Protein AF-A0AAN8QWL2-F1 (afdb_monomer)

Foldseek 3Di:
DDPPDVPLDQDPPDDPDDVVSVVSNVVSVVVVVVVVVVLVVLVVVDVCSVDDDPDDVVVVVVVVVVSVVVVVVVVVVVVVPDPCPPPVVVVVVVVVVVPVVD

Radius of gyration: 17.65 Å; Cα contacts (8 Å, |Δi|>4): 20; chains: 1; bounding box: 42×28×49 Å

Structure (mmCIF, N/CA/C/O backbone):
data_AF-A0AAN8QWL2-F1
#
_entry.id   AF-A0AAN8QWL2-F1
#
loop_
_atom_site.group_PDB
_atom_site.id
_atom_site.type_symbol
_atom_site.label_atom_id
_atom_site.label_alt_id
_atom_site.label_comp_id
_atom_site.label_asym_id
_atom_site.label_entity_id
_atom_site.label_seq_id
_atom_site.pdbx_PDB_ins_code
_atom_site.Cartn_x
_atom_site.Cartn_y
_atom_site.Cartn_z
_atom_site.occupancy
_atom_site.B_iso_or_equiv
_atom_site.auth_seq_id
_atom_site.auth_comp_id
_atom_site.auth_asym_id
_atom_site.auth_atom_id
_atom_site.pdbx_PDB_model_num
ATOM 1 N N . MET A 1 1 ? -0.580 -10.573 -1.651 1.00 33.81 1 MET A N 1
ATOM 2 C CA . MET A 1 1 ? -1.828 -10.477 -2.438 1.00 33.81 1 MET A CA 1
ATOM 3 C C . MET A 1 1 ? -1.471 -10.010 -3.837 1.00 33.81 1 MET A C 1
ATOM 5 O O . MET A 1 1 ? -1.043 -8.875 -3.996 1.00 33.81 1 MET A O 1
ATOM 9 N N . ALA A 1 2 ? -1.535 -10.905 -4.822 1.00 30.97 2 ALA A N 1
ATOM 10 C CA . ALA A 1 2 ? -1.239 -10.573 -6.210 1.00 30.97 2 ALA A CA 1
ATOM 11 C C . ALA A 1 2 ? -2.452 -9.858 -6.815 1.00 30.97 2 ALA A C 1
ATOM 13 O O . ALA A 1 2 ? -3.469 -10.483 -7.105 1.00 30.97 2 ALA A O 1
ATOM 14 N N . VAL A 1 3 ? -2.357 -8.538 -6.965 1.00 44.34 3 VAL A N 1
ATOM 15 C CA . VAL A 1 3 ? -3.330 -7.756 -7.731 1.00 44.34 3 VAL A CA 1
ATOM 16 C C . VAL A 1 3 ? -3.024 -8.005 -9.209 1.00 44.34 3 VAL A C 1
ATOM 18 O O . VAL A 1 3 ? -2.207 -7.320 -9.820 1.00 44.34 3 VAL A O 1
ATOM 21 N N . CYS A 1 4 ? -3.597 -9.071 -9.762 1.00 39.56 4 CYS A N 1
ATOM 22 C CA . CYS A 1 4 ? -3.490 -9.416 -11.176 1.00 39.56 4 CYS A CA 1
ATOM 23 C C . CYS A 1 4 ? -4.463 -8.554 -11.996 1.00 39.56 4 CYS A C 1
ATOM 25 O O . CYS A 1 4 ? -5.446 -9.067 -12.518 1.00 39.56 4 CYS A O 1
ATOM 27 N N . ASP A 1 5 ? -4.204 -7.248 -12.105 1.00 44.34 5 ASP A N 1
ATOM 28 C CA . ASP A 1 5 ? -4.824 -6.417 -13.143 1.00 44.34 5 ASP A CA 1
ATOM 29 C C . ASP A 1 5 ? -3.914 -6.411 -14.381 1.00 44.34 5 ASP A C 1
ATOM 31 O O . ASP A 1 5 ? -2.726 -6.077 -14.311 1.00 44.34 5 ASP A O 1
ATOM 35 N N . ALA A 1 6 ? -4.462 -6.805 -15.529 1.00 53.09 6 ALA A N 1
ATOM 36 C CA . ALA A 1 6 ? -3.731 -6.954 -16.786 1.00 53.09 6 ALA A CA 1
ATOM 37 C C . ALA A 1 6 ? -3.125 -5.630 -17.304 1.00 53.09 6 ALA A C 1
ATOM 39 O O . ALA A 1 6 ? -2.259 -5.661 -18.178 1.00 53.09 6 ALA A O 1
ATOM 40 N N . ARG A 1 7 ? -3.531 -4.475 -16.754 1.00 55.19 7 ARG A N 1
ATOM 41 C CA . ARG A 1 7 ? -3.085 -3.135 -17.179 1.00 55.19 7 ARG A CA 1
ATOM 42 C C . ARG A 1 7 ? -1.684 -2.731 -16.710 1.00 55.19 7 ARG A C 1
ATOM 44 O O . ARG A 1 7 ? -1.089 -1.841 -17.309 1.00 55.19 7 ARG A O 1
ATOM 51 N N . TYR A 1 8 ? -1.130 -3.385 -15.688 1.00 66.94 8 TYR A N 1
ATOM 52 C CA . TYR A 1 8 ? 0.185 -3.045 -15.114 1.00 66.94 8 TYR A CA 1
ATOM 53 C C . TYR A 1 8 ? 1.183 -4.208 -15.183 1.00 66.94 8 TYR A C 1
ATOM 55 O O . TYR A 1 8 ? 2.029 -4.397 -14.298 1.00 66.94 8 TYR A O 1
ATOM 63 N N . ARG A 1 9 ? 1.073 -5.039 -16.222 1.00 78.75 9 ARG A N 1
ATOM 64 C CA . ARG A 1 9 ? 1.958 -6.187 -16.408 1.00 78.75 9 ARG A CA 1
ATOM 65 C C . ARG A 1 9 ? 3.347 -5.705 -16.863 1.00 78.75 9 ARG A C 1
ATOM 67 O O . ARG A 1 9 ? 3.430 -5.057 -17.903 1.00 78.75 9 ARG A O 1
ATOM 74 N N . PRO A 1 10 ? 4.434 -5.993 -16.119 1.00 77.25 10 PRO A N 1
ATOM 75 C CA . PRO A 1 10 ? 5.782 -5.687 -16.593 1.00 77.25 10 PRO A CA 1
ATOM 76 C C . PRO A 1 10 ? 6.073 -6.457 -17.884 1.00 77.25 10 PRO A C 1
ATOM 78 O O . PRO A 1 10 ? 5.629 -7.598 -18.045 1.00 77.25 10 PRO A O 1
ATOM 81 N N . TYR A 1 11 ? 6.840 -5.849 -18.788 1.00 82.75 11 TYR A N 1
ATOM 82 C CA . TYR A 1 11 ? 7.308 -6.545 -19.983 1.00 82.75 11 TYR A CA 1
ATOM 83 C C . TYR A 1 11 ? 8.273 -7.668 -19.570 1.00 82.75 11 TYR A C 1
ATOM 85 O O . TYR A 1 11 ? 9.138 -7.418 -18.722 1.00 82.75 11 TYR A O 1
ATOM 93 N N . PRO A 1 12 ? 8.142 -8.888 -20.129 1.00 78.19 12 PRO A N 1
ATOM 94 C CA . PRO A 1 12 ? 9.006 -10.014 -19.786 1.00 78.19 12 PRO A CA 1
ATOM 95 C C . PRO A 1 12 ? 10.479 -9.680 -20.054 1.00 78.19 12 PRO A C 1
ATOM 97 O O . PRO A 1 12 ? 10.801 -8.984 -21.017 1.00 78.19 12 PRO A O 1
ATOM 100 N N . GLY A 1 13 ? 11.368 -10.169 -19.184 1.00 68.56 13 GLY A N 1
ATOM 101 C CA . GLY A 1 13 ? 12.815 -9.936 -19.228 1.00 68.56 13 GLY A CA 1
ATOM 102 C C . GLY A 1 13 ? 13.491 -10.645 -20.401 1.00 68.56 13 GLY A C 1
ATOM 103 O O . GLY A 1 13 ? 14.207 -11.619 -20.215 1.00 68.56 13 GLY A O 1
ATOM 104 N N . SER A 1 14 ? 13.212 -10.193 -21.620 1.00 62.66 14 SER A N 1
ATOM 105 C CA . SER A 1 14 ? 13.907 -10.553 -22.858 1.00 62.66 14 SER A CA 1
ATOM 106 C C . SER A 1 14 ? 13.493 -9.579 -23.957 1.00 62.66 14 SER A C 1
ATOM 108 O O . SER A 1 14 ? 12.699 -9.895 -24.835 1.00 62.66 14 SER A O 1
ATOM 110 N N . SER A 1 15 ? 14.014 -8.356 -23.911 1.00 56.41 15 SER A N 1
ATOM 111 C CA . SER A 1 15 ? 13.991 -7.474 -25.081 1.00 56.41 15 SER A CA 1
ATOM 112 C C . SER A 1 15 ? 15.112 -6.450 -24.972 1.00 56.41 15 SER A C 1
ATOM 114 O O . SER A 1 15 ? 14.873 -5.273 -24.715 1.00 56.41 15 SER A O 1
ATOM 116 N N . GLY A 1 16 ? 16.351 -6.910 -25.145 1.00 56.66 16 GLY A N 1
ATOM 117 C CA . GLY A 1 16 ? 17.556 -6.074 -25.162 1.00 56.66 16 GLY A CA 1
ATOM 118 C C . GLY A 1 16 ? 17.663 -5.125 -26.364 1.00 56.66 16 GLY A C 1
ATOM 119 O O . GLY A 1 16 ? 18.744 -5.016 -26.929 1.00 56.66 16 GLY A O 1
ATOM 120 N N . ARG A 1 17 ? 16.562 -4.491 -26.800 1.00 61.22 17 ARG A N 1
ATOM 121 C CA . ARG A 1 17 ? 16.523 -3.531 -27.924 1.00 61.22 17 ARG A CA 1
ATOM 122 C C . ARG A 1 17 ? 15.465 -2.419 -27.812 1.00 61.22 17 ARG A C 1
ATOM 124 O O . ARG A 1 17 ? 15.357 -1.635 -28.744 1.00 61.22 17 ARG A O 1
ATOM 131 N N . ASP A 1 18 ? 14.667 -2.352 -26.742 1.00 77.75 18 ASP A N 1
ATOM 132 C CA . ASP A 1 18 ? 13.586 -1.355 -26.628 1.00 77.75 18 ASP A CA 1
ATOM 133 C C . ASP A 1 18 ? 13.690 -0.551 -25.324 1.00 77.75 18 ASP A C 1
ATOM 135 O O . ASP A 1 18 ? 13.214 -0.973 -24.263 1.00 77.75 18 ASP A O 1
ATOM 139 N N . ASP A 1 19 ? 14.326 0.617 -25.420 1.00 81.38 19 ASP A N 1
ATOM 140 C CA . ASP A 1 19 ? 14.582 1.520 -24.295 1.00 81.38 19 ASP A CA 1
ATOM 141 C C . ASP A 1 19 ? 13.289 1.952 -23.593 1.00 81.38 19 ASP A C 1
ATOM 143 O O . ASP A 1 19 ? 13.254 2.085 -22.368 1.00 81.38 19 ASP A O 1
ATOM 147 N N . ALA A 1 20 ? 12.183 2.093 -24.332 1.00 83.00 20 ALA A N 1
ATOM 148 C CA . ALA A 1 20 ? 10.901 2.483 -23.755 1.00 83.00 20 ALA A CA 1
ATOM 149 C C . ALA A 1 20 ? 10.359 1.411 -22.794 1.00 83.00 20 ALA A C 1
ATOM 151 O O . ALA A 1 20 ? 9.832 1.738 -21.724 1.00 83.00 20 ALA A O 1
ATOM 152 N N . LYS A 1 21 ? 10.538 0.124 -23.124 1.00 83.25 21 LYS A N 1
ATOM 153 C CA . LYS A 1 21 ? 10.138 -0.996 -22.252 1.00 83.25 21 LYS A CA 1
ATOM 154 C C . LYS A 1 21 ? 10.997 -1.072 -20.997 1.00 83.25 21 LYS A C 1
ATOM 156 O O . LYS A 1 21 ? 10.467 -1.316 -19.911 1.00 83.25 21 LYS A O 1
ATOM 161 N N . VAL A 1 22 ? 12.301 -0.826 -21.127 1.00 82.94 22 VAL A N 1
ATOM 162 C CA . VAL A 1 22 ? 13.231 -0.788 -19.988 1.00 82.94 22 VAL A CA 1
ATOM 163 C C . VAL A 1 22 ? 12.864 0.355 -19.041 1.00 82.94 22 VAL A C 1
ATOM 165 O O . VAL A 1 22 ? 12.706 0.129 -17.839 1.00 82.94 22 VAL A O 1
ATOM 168 N N . ILE A 1 23 ? 12.637 1.559 -19.574 1.00 85.56 23 ILE A N 1
ATOM 169 C CA . ILE A 1 23 ? 12.229 2.734 -18.792 1.00 85.56 23 ILE A CA 1
ATOM 170 C C . ILE A 1 23 ? 10.885 2.485 -18.095 1.00 85.56 23 ILE A C 1
ATOM 172 O O . ILE A 1 23 ? 10.748 2.779 -16.904 1.00 85.56 23 ILE A O 1
ATOM 176 N N . TYR A 1 24 ? 9.899 1.911 -18.793 1.00 86.00 24 TYR A N 1
ATOM 177 C CA . TYR A 1 24 ? 8.616 1.547 -18.189 1.00 86.00 24 TYR A CA 1
ATOM 178 C C . TYR A 1 24 ? 8.794 0.551 -17.038 1.00 86.00 24 TYR A C 1
ATOM 180 O O . TYR A 1 24 ? 8.330 0.813 -15.928 1.00 86.00 24 TYR A O 1
ATOM 188 N N . ASN A 1 25 ? 9.507 -0.557 -17.265 1.00 85.94 25 ASN A N 1
ATOM 189 C CA . ASN A 1 25 ? 9.743 -1.582 -16.247 1.00 85.94 25 ASN A CA 1
ATOM 190 C C . ASN A 1 25 ? 10.492 -1.020 -15.032 1.00 85.94 25 ASN A C 1
ATOM 192 O O . ASN A 1 25 ? 10.159 -1.351 -13.893 1.00 85.94 25 ASN A O 1
ATOM 196 N N . TYR A 1 26 ? 11.465 -0.134 -15.251 1.00 85.75 26 TYR A N 1
ATOM 197 C CA . TYR A 1 26 ? 12.175 0.545 -14.172 1.00 85.75 26 TYR A CA 1
ATOM 198 C C . TYR A 1 26 ? 11.232 1.417 -13.332 1.00 85.75 26 TYR A C 1
ATOM 200 O O . TYR A 1 26 ? 11.201 1.291 -12.103 1.00 85.75 26 TYR A O 1
ATOM 208 N N . ARG A 1 27 ? 10.418 2.263 -13.980 1.00 87.75 27 ARG A N 1
ATOM 209 C CA . ARG A 1 27 ? 9.439 3.129 -13.299 1.00 87.75 27 ARG A CA 1
ATOM 210 C C . ARG A 1 27 ? 8.386 2.312 -12.557 1.00 87.75 27 ARG A C 1
ATOM 212 O O . ARG A 1 27 ? 8.086 2.621 -11.406 1.00 87.75 27 ARG A O 1
ATOM 219 N N . HIS A 1 28 ? 7.890 1.241 -13.169 1.00 86.38 28 HIS A N 1
ATOM 220 C CA . HIS A 1 28 ? 6.937 0.320 -12.551 1.00 86.38 28 HIS A CA 1
ATOM 221 C C . HIS A 1 28 ? 7.516 -0.346 -11.302 1.00 86.38 28 HIS A C 1
ATOM 223 O O . HIS A 1 28 ? 6.912 -0.317 -10.232 1.00 86.38 28 HIS A O 1
ATOM 229 N N . SER A 1 29 ? 8.739 -0.871 -11.394 1.00 86.38 29 SER A N 1
ATOM 230 C CA . SER A 1 29 ? 9.445 -1.456 -10.250 1.00 86.38 29 SER A CA 1
ATOM 231 C C . SER A 1 29 ? 9.729 -0.429 -9.153 1.00 86.38 29 SER A C 1
ATOM 233 O O . SER A 1 29 ? 9.704 -0.764 -7.972 1.00 86.38 29 SER A O 1
ATOM 235 N N . ARG A 1 30 ? 10.011 0.835 -9.494 1.00 84.75 30 ARG A N 1
ATOM 236 C CA . ARG A 1 30 ? 10.149 1.920 -8.504 1.00 84.75 30 ARG A CA 1
ATOM 237 C C . ARG A 1 30 ? 8.822 2.220 -7.803 1.00 84.75 30 ARG A C 1
ATOM 239 O O . ARG A 1 30 ? 8.811 2.298 -6.580 1.00 84.75 30 ARG A O 1
ATOM 246 N N . ALA A 1 31 ? 7.726 2.344 -8.549 1.00 86.69 31 ALA A N 1
ATOM 247 C CA . ALA A 1 31 ? 6.401 2.597 -7.985 1.00 86.69 31 ALA A CA 1
ATOM 248 C C . ALA A 1 31 ? 5.952 1.456 -7.057 1.00 86.69 31 ALA A C 1
ATOM 250 O O . ALA A 1 31 ? 5.570 1.715 -5.916 1.00 86.69 31 ALA A O 1
ATOM 251 N N . ARG A 1 32 ? 6.100 0.198 -7.503 1.00 87.19 32 ARG A N 1
ATOM 252 C CA . ARG A 1 32 ? 5.797 -0.992 -6.695 1.00 87.19 32 ARG A CA 1
ATOM 253 C C . ARG A 1 32 ? 6.585 -0.986 -5.384 1.00 87.19 32 ARG A C 1
ATOM 255 O O . ARG A 1 32 ? 5.971 -1.074 -4.328 1.00 87.19 32 ARG A O 1
ATOM 262 N N . ARG A 1 33 ? 7.904 -0.762 -5.438 1.00 84.69 33 ARG A N 1
ATOM 263 C CA . ARG A 1 33 ? 8.762 -0.689 -4.240 1.00 84.69 33 ARG A CA 1
ATOM 264 C C . ARG A 1 33 ? 8.289 0.355 -3.229 1.00 84.69 33 ARG A C 1
ATOM 266 O O . ARG A 1 33 ? 8.240 0.070 -2.039 1.00 84.69 33 ARG A O 1
ATOM 273 N N . ILE A 1 34 ? 7.930 1.555 -3.688 1.00 82.88 34 ILE A N 1
ATOM 274 C CA . ILE A 1 34 ? 7.426 2.614 -2.800 1.00 82.88 34 ILE A CA 1
ATOM 275 C C . ILE A 1 34 ? 6.100 2.184 -2.163 1.00 82.88 34 ILE A C 1
ATOM 277 O O . ILE A 1 34 ? 5.937 2.317 -0.951 1.00 82.88 34 ILE A O 1
ATOM 281 N N . SER A 1 35 ? 5.180 1.632 -2.961 1.00 83.00 35 SER A N 1
ATOM 282 C CA . SER A 1 35 ? 3.888 1.168 -2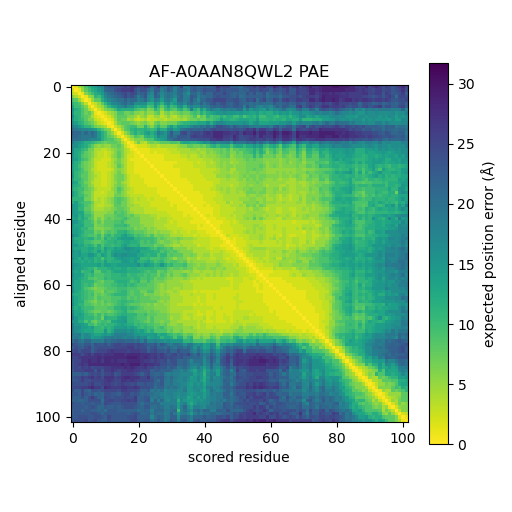.451 1.00 83.00 35 SER A CA 1
ATOM 283 C C . SER A 1 35 ? 4.038 0.023 -1.444 1.00 83.00 35 SER A C 1
ATOM 285 O O . SER A 1 35 ? 3.463 0.090 -0.363 1.00 83.00 35 SER A O 1
ATOM 287 N N . GLU A 1 36 ? 4.869 -0.980 -1.735 1.00 82.12 36 GLU A N 1
ATOM 288 C CA . GLU A 1 36 ? 5.106 -2.138 -0.867 1.00 82.12 36 GLU A CA 1
ATOM 289 C C . GLU A 1 36 ? 5.776 -1.735 0.444 1.00 82.12 36 GLU A C 1
ATOM 291 O O . GLU A 1 36 ? 5.328 -2.163 1.505 1.00 82.12 36 GLU A O 1
ATOM 296 N N . ASN A 1 37 ? 6.779 -0.853 0.398 1.00 83.00 37 ASN A N 1
ATOM 297 C CA . ASN A 1 37 ? 7.399 -0.321 1.611 1.00 83.00 37 ASN A CA 1
ATOM 298 C C . ASN A 1 37 ? 6.382 0.437 2.475 1.00 83.00 37 ASN A C 1
ATOM 300 O O . ASN A 1 37 ? 6.342 0.243 3.688 1.00 83.00 37 ASN A O 1
ATOM 304 N N . CYS A 1 38 ? 5.524 1.262 1.865 1.00 81.44 38 CYS A N 1
ATOM 305 C CA . CYS A 1 38 ? 4.462 1.969 2.583 1.00 81.44 38 CYS A CA 1
ATOM 306 C C . CYS A 1 38 ? 3.479 0.990 3.252 1.00 81.44 38 CYS A C 1
ATOM 308 O O . CYS A 1 38 ? 3.196 1.115 4.445 1.00 81.44 38 CYS A O 1
ATOM 310 N N . PHE A 1 39 ? 3.026 -0.038 2.529 1.00 82.44 39 PHE A N 1
ATOM 311 C CA . PHE A 1 39 ? 2.167 -1.081 3.096 1.00 82.44 39 PHE A CA 1
ATOM 312 C C . PHE A 1 39 ? 2.869 -1.899 4.187 1.00 82.44 39 PHE A C 1
ATOM 314 O O . PHE A 1 39 ? 2.229 -2.260 5.173 1.00 82.44 39 PHE A O 1
ATOM 321 N N . GLY A 1 40 ? 4.175 -2.145 4.073 1.00 84.31 40 GLY A N 1
ATOM 322 C CA . GLY A 1 40 ? 4.970 -2.795 5.117 1.00 84.31 40 GLY A CA 1
ATOM 323 C C . GLY A 1 40 ? 4.964 -1.998 6.423 1.00 84.31 40 GLY A C 1
ATOM 324 O O . GLY A 1 40 ? 4.709 -2.554 7.490 1.00 84.31 40 GLY A O 1
ATOM 325 N N . PHE A 1 41 ? 5.137 -0.676 6.351 1.00 82.88 41 PHE A N 1
ATOM 326 C CA . PHE A 1 41 ? 5.042 0.185 7.535 1.00 82.88 41 PHE A CA 1
ATOM 327 C C . PHE A 1 41 ? 3.631 0.228 8.125 1.00 82.88 41 PHE A C 1
ATOM 329 O O . PHE A 1 41 ? 3.464 0.127 9.343 1.00 82.88 41 PHE A O 1
ATOM 336 N N . LEU A 1 42 ? 2.612 0.350 7.272 1.00 83.94 42 LEU A N 1
ATOM 337 C CA . LEU A 1 42 ? 1.221 0.384 7.717 1.00 83.94 42 LEU A CA 1
ATOM 338 C C . LEU A 1 42 ? 0.806 -0.933 8.384 1.00 83.94 42 LEU A C 1
ATOM 340 O O . LEU A 1 42 ? 0.194 -0.897 9.446 1.00 83.94 42 LEU A O 1
ATOM 344 N N . THR A 1 43 ? 1.173 -2.085 7.822 1.00 86.19 43 THR A N 1
ATOM 345 C CA . THR A 1 43 ? 0.856 -3.406 8.397 1.00 86.19 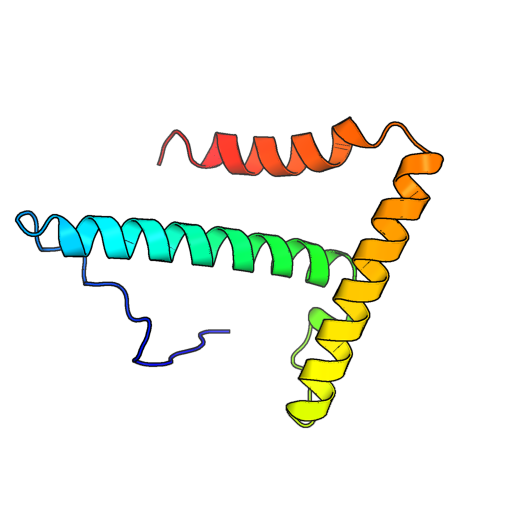43 THR A CA 1
ATOM 346 C C . THR A 1 43 ? 1.644 -3.702 9.674 1.00 86.19 43 THR A C 1
ATOM 348 O O . THR A 1 43 ? 1.092 -4.300 10.596 1.00 86.19 43 THR A O 1
ATOM 351 N N . ALA A 1 44 ? 2.891 -3.229 9.785 1.00 85.62 44 ALA A N 1
ATOM 352 C CA . ALA A 1 44 ? 3.688 -3.357 11.006 1.00 85.62 44 ALA A CA 1
ATOM 353 C C . ALA A 1 44 ? 3.099 -2.567 12.190 1.00 85.62 44 ALA A C 1
ATOM 355 O O . ALA A 1 44 ? 3.206 -3.004 13.336 1.00 85.62 44 ALA A O 1
ATOM 356 N N . ARG A 1 45 ? 2.475 -1.409 11.931 1.00 84.62 45 ARG A N 1
ATOM 357 C CA . ARG A 1 45 ? 1.851 -0.577 12.975 1.00 84.62 45 ARG A CA 1
ATOM 358 C C . ARG A 1 45 ? 0.395 -0.960 13.243 1.00 84.62 45 ARG A C 1
ATOM 360 O O . ARG A 1 45 ? -0.030 -0.985 14.395 1.00 84.62 45 ARG A O 1
ATOM 367 N N . TRP A 1 46 ? -0.372 -1.264 12.199 1.00 87.19 46 TRP A N 1
ATOM 368 C CA . TRP A 1 46 ? -1.812 -1.502 12.279 1.00 87.19 46 TRP A CA 1
ATOM 369 C C . TRP A 1 46 ? -2.136 -2.984 12.068 1.00 87.19 46 TRP A C 1
ATOM 371 O O . TRP A 1 46 ? -2.265 -3.456 10.939 1.00 87.19 46 TRP A O 1
ATOM 381 N N . ARG A 1 47 ? -2.358 -3.715 13.171 1.00 86.69 47 ARG A N 1
ATOM 382 C CA . ARG A 1 47 ? -2.663 -5.165 13.159 1.00 86.69 47 ARG A CA 1
ATOM 383 C C . ARG A 1 47 ? -3.866 -5.536 12.285 1.00 86.69 47 ARG A C 1
ATOM 385 O O . ARG A 1 47 ? -3.909 -6.641 11.755 1.00 86.69 47 ARG A O 1
ATOM 392 N N . ILE A 1 48 ? -4.825 -4.621 12.116 1.00 85.88 48 ILE A N 1
ATOM 393 C CA . ILE A 1 48 ? -6.017 -4.829 11.281 1.00 85.88 48 ILE A CA 1
ATOM 394 C C . ILE A 1 48 ? -5.668 -5.094 9.809 1.00 85.88 48 ILE A C 1
ATOM 396 O O . ILE A 1 48 ? -6.362 -5.868 9.161 1.00 85.88 48 ILE A O 1
ATOM 400 N N . LEU A 1 49 ? -4.566 -4.520 9.310 1.00 85.69 49 LEU A N 1
ATOM 401 C CA . LEU A 1 49 ? -4.100 -4.687 7.930 1.00 85.69 49 LEU A CA 1
ATOM 402 C C . LEU A 1 49 ? -3.266 -5.965 7.729 1.00 85.69 49 LEU A C 1
ATOM 404 O O . LEU A 1 49 ? -2.944 -6.315 6.598 1.00 85.69 49 LEU A O 1
ATOM 408 N N . GLY A 1 50 ? -2.903 -6.664 8.810 1.00 84.12 50 GLY A N 1
ATOM 409 C CA . GLY A 1 50 ? -2.124 -7.907 8.757 1.00 84.12 50 GLY A CA 1
ATOM 410 C C . GLY A 1 50 ? -2.943 -9.149 8.388 1.00 84.12 50 GLY A C 1
ATOM 411 O O . GLY A 1 50 ? -2.369 -10.211 8.164 1.00 84.12 50 GLY A O 1
ATOM 412 N N . ARG A 1 51 ? -4.274 -9.031 8.324 1.00 85.19 51 ARG A N 1
ATOM 413 C CA . ARG A 1 51 ? -5.197 -10.090 7.895 1.00 85.19 51 ARG A CA 1
ATOM 414 C C . ARG A 1 51 ? -6.021 -9.627 6.699 1.00 85.19 51 ARG A C 1
ATOM 416 O O . ARG A 1 51 ? -6.179 -8.427 6.484 1.00 85.19 51 ARG A O 1
ATOM 423 N N . ALA A 1 52 ? -6.574 -10.578 5.951 1.00 83.31 52 ALA A N 1
ATOM 424 C CA . ALA A 1 52 ? -7.573 -10.258 4.940 1.00 83.31 52 ALA A CA 1
ATOM 425 C C . ALA A 1 52 ? -8.772 -9.559 5.604 1.00 83.31 52 ALA A C 1
ATOM 427 O O . ALA A 1 52 ? -9.254 -9.994 6.652 1.00 83.31 52 ALA A O 1
ATOM 428 N N . LEU A 1 53 ? -9.214 -8.447 5.018 1.00 85.62 53 LEU A N 1
ATOM 429 C CA . LEU A 1 53 ? -10.381 -7.713 5.490 1.00 85.62 53 LEU A CA 1
ATOM 430 C C . LEU A 1 53 ? -11.631 -8.342 4.870 1.00 85.62 53 LEU A C 1
ATOM 432 O O . LEU A 1 53 ? -11.864 -8.212 3.673 1.00 85.62 53 LEU A O 1
ATOM 436 N N . GLU A 1 54 ? -12.430 -9.024 5.688 1.00 88.38 54 GLU A N 1
ATOM 437 C CA . GLU A 1 54 ? -13.712 -9.631 5.295 1.00 88.38 54 GLU A CA 1
ATOM 438 C C . GLU A 1 54 ? -14.839 -8.585 5.283 1.00 88.38 54 GLU A C 1
ATOM 440 O O . GLU A 1 54 ? -15.884 -8.744 5.908 1.00 88.38 54 GLU A O 1
ATOM 445 N N . VAL A 1 55 ? -14.597 -7.454 4.623 1.00 89.81 55 VAL A N 1
ATOM 446 C CA . VAL A 1 55 ? -15.552 -6.346 4.526 1.00 89.81 55 VAL A CA 1
ATOM 447 C C . VAL A 1 55 ? -15.688 -5.901 3.079 1.00 89.81 55 VAL A C 1
ATOM 449 O O . VAL A 1 55 ? -14.815 -6.156 2.248 1.00 89.81 55 VAL A O 1
ATOM 452 N N . ALA A 1 56 ? -16.782 -5.202 2.786 1.00 91.44 56 ALA A N 1
ATOM 453 C CA . ALA A 1 56 ? -17.012 -4.625 1.472 1.00 91.44 56 ALA A CA 1
ATOM 454 C C . ALA A 1 56 ? -15.848 -3.687 1.066 1.00 91.44 56 ALA A C 1
ATOM 456 O O . ALA A 1 56 ? -15.235 -3.045 1.935 1.00 91.44 56 ALA A O 1
ATOM 457 N N . PRO A 1 57 ? -15.497 -3.608 -0.228 1.00 90.00 57 PRO A N 1
ATOM 458 C CA . PRO A 1 57 ? -14.345 -2.836 -0.693 1.00 90.00 57 PRO A CA 1
ATOM 459 C C . PRO A 1 57 ? -14.424 -1.349 -0.315 1.00 90.00 57 PRO A C 1
ATOM 461 O O . PRO A 1 57 ? -13.398 -0.747 -0.006 1.00 90.00 57 PRO A O 1
ATOM 464 N N . GLU A 1 58 ? -15.624 -0.779 -0.226 1.00 92.31 58 GLU A N 1
ATOM 465 C CA . GLU A 1 58 ? -15.871 0.608 0.189 1.00 92.31 58 GLU A CA 1
ATOM 466 C C . GLU A 1 58 ? -15.456 0.842 1.654 1.00 92.31 58 GLU A C 1
ATOM 468 O O . GLU A 1 58 ? -14.871 1.867 2.024 1.00 92.31 58 GLU A O 1
ATOM 473 N N . ILE A 1 59 ? -15.716 -0.151 2.507 1.00 90.38 59 ILE A N 1
ATOM 474 C CA . ILE A 1 59 ? -15.337 -0.130 3.922 1.00 90.38 59 ILE A CA 1
ATOM 475 C C . ILE A 1 59 ? -13.824 -0.318 4.045 1.00 90.38 59 ILE A C 1
ATOM 477 O O . ILE A 1 59 ? -13.173 0.390 4.813 1.00 90.38 59 ILE A O 1
ATOM 481 N N . THR A 1 60 ? -13.249 -1.223 3.250 1.00 89.75 60 THR A N 1
ATOM 482 C CA . THR A 1 60 ? -11.795 -1.425 3.187 1.00 89.75 60 THR A CA 1
ATOM 483 C C . THR A 1 60 ? -11.074 -0.131 2.812 1.00 89.75 60 THR A C 1
ATOM 485 O O . THR A 1 60 ? -10.108 0.247 3.474 1.00 89.75 60 THR A O 1
ATOM 488 N N . GLU A 1 61 ? -11.565 0.590 1.803 1.00 90.75 61 GLU A N 1
ATOM 489 C CA . GLU A 1 61 ? -11.007 1.881 1.396 1.00 90.75 61 GLU A CA 1
ATOM 490 C C . GLU A 1 61 ? -11.046 2.899 2.544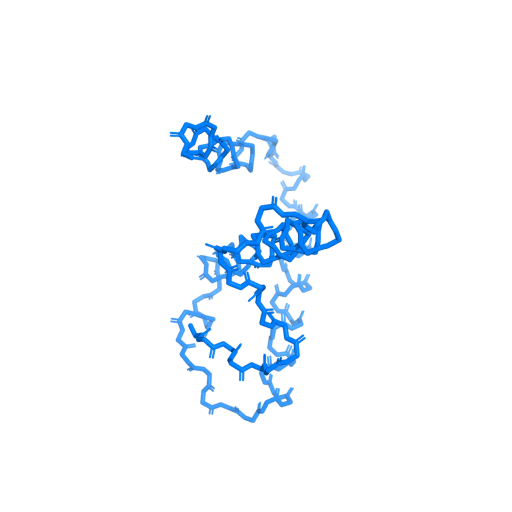 1.00 90.75 61 GLU A C 1
ATOM 492 O O . GLU A 1 61 ? -10.057 3.589 2.807 1.00 90.75 61 GLU A O 1
ATOM 497 N N . THR A 1 62 ? -12.161 2.952 3.273 1.00 92.94 62 THR A N 1
ATOM 498 C CA . THR A 1 62 ? -12.324 3.833 4.436 1.00 92.94 62 THR A CA 1
ATOM 499 C C . THR A 1 62 ? -11.331 3.494 5.550 1.00 92.94 62 THR A C 1
ATOM 501 O O . THR A 1 62 ? -10.676 4.392 6.082 1.00 92.94 62 THR A O 1
ATOM 504 N N . ILE A 1 63 ? -11.156 2.205 5.864 1.00 90.94 63 ILE A N 1
ATOM 505 C CA . ILE A 1 63 ? -10.192 1.728 6.868 1.00 90.94 63 ILE A CA 1
ATOM 506 C C . ILE A 1 63 ? -8.769 2.136 6.479 1.00 90.94 63 ILE A C 1
ATOM 508 O O . ILE A 1 63 ? -8.040 2.691 7.300 1.00 90.94 63 ILE A O 1
ATOM 512 N N . VAL A 1 64 ? -8.373 1.908 5.223 1.00 89.94 64 VAL A N 1
ATOM 513 C CA . VAL A 1 64 ? -7.028 2.256 4.742 1.00 89.94 64 VAL A CA 1
ATOM 514 C C . VAL A 1 64 ? -6.796 3.767 4.825 1.00 89.94 64 VAL A C 1
ATOM 516 O O . VAL A 1 64 ? -5.763 4.191 5.347 1.00 89.94 64 VAL A O 1
ATOM 519 N N . LYS A 1 65 ? -7.761 4.588 4.388 1.00 90.44 65 LYS A N 1
ATOM 520 C CA . LYS A 1 65 ? -7.682 6.055 4.504 1.00 90.44 65 LYS A CA 1
ATOM 521 C C . LYS A 1 65 ? -7.534 6.505 5.958 1.00 90.44 65 LYS A C 1
ATOM 523 O O . LYS A 1 65 ? -6.685 7.349 6.243 1.00 90.44 65 LYS A O 1
ATOM 528 N N . ALA A 1 66 ? -8.298 5.915 6.877 1.00 92.12 66 ALA A N 1
ATOM 529 C CA . ALA A 1 66 ? -8.200 6.211 8.303 1.00 92.12 66 ALA A CA 1
ATOM 530 C C . ALA A 1 66 ? -6.820 5.840 8.877 1.00 92.12 66 ALA A C 1
ATOM 532 O O . ALA A 1 66 ? -6.215 6.645 9.583 1.00 92.12 66 ALA A O 1
ATOM 533 N N . CYS A 1 67 ? -6.275 4.669 8.525 1.00 90.25 67 CYS A N 1
ATOM 534 C CA . CYS A 1 67 ? -4.933 4.249 8.940 1.00 90.25 67 CYS A CA 1
ATOM 535 C C . CYS A 1 67 ? -3.837 5.205 8.448 1.00 90.25 67 CYS A C 1
ATOM 537 O O . CYS A 1 67 ? -2.902 5.490 9.197 1.00 90.25 67 CYS A O 1
ATOM 539 N N . VAL A 1 68 ? -3.943 5.706 7.212 1.00 88.56 68 VAL A N 1
ATOM 540 C CA . VAL A 1 68 ? -2.993 6.680 6.646 1.00 88.56 68 VAL A CA 1
ATOM 541 C C . VAL A 1 68 ? -3.114 8.033 7.343 1.00 88.56 68 VAL A C 1
ATOM 543 O O . VAL A 1 68 ? -2.102 8.593 7.754 1.00 88.56 68 VAL A O 1
ATOM 546 N N . ALA A 1 69 ? -4.334 8.543 7.531 1.00 89.62 69 ALA A N 1
ATOM 547 C CA . ALA A 1 69 ? -4.560 9.811 8.224 1.00 89.62 69 ALA A CA 1
ATOM 548 C C . ALA A 1 69 ? -4.011 9.775 9.660 1.00 89.62 69 ALA A C 1
ATOM 550 O O . ALA A 1 69 ? -3.301 10.686 10.082 1.00 89.62 69 ALA A O 1
ATOM 551 N N . LEU A 1 70 ? -4.271 8.681 10.380 1.00 88.50 70 LEU A N 1
ATOM 552 C CA . LEU A 1 70 ? -3.780 8.487 11.739 1.00 88.50 70 LEU A CA 1
ATOM 553 C C . LEU A 1 70 ? -2.257 8.307 11.786 1.00 88.50 70 LEU A C 1
ATOM 555 O O . LEU A 1 70 ? -1.608 8.817 12.694 1.00 88.50 70 LEU A O 1
ATOM 559 N N . HIS A 1 71 ? -1.671 7.612 10.808 1.00 85.38 71 HIS A N 1
ATOM 560 C CA . HIS A 1 71 ? -0.218 7.506 10.690 1.00 85.38 71 HIS A CA 1
ATOM 561 C C . HIS A 1 71 ? 0.427 8.882 10.492 1.00 85.38 71 HIS A C 1
ATOM 563 O O . HIS A 1 71 ? 1.355 9.215 11.221 1.00 85.38 71 HIS A O 1
ATOM 569 N N . ASN A 1 72 ? -0.108 9.695 9.577 1.00 85.50 72 ASN A N 1
ATOM 570 C CA . ASN A 1 72 ? 0.391 11.045 9.325 1.00 85.50 72 ASN A CA 1
ATOM 571 C C . ASN A 1 72 ? 0.304 11.919 10.581 1.00 85.50 72 ASN A C 1
ATOM 573 O O . ASN A 1 72 ? 1.278 12.584 10.920 1.00 85.50 72 ASN A O 1
ATOM 577 N N . TYR A 1 73 ? -0.821 11.864 11.301 1.00 85.69 73 TYR A N 1
ATOM 578 C CA . TYR A 1 73 ? -0.995 12.587 12.562 1.00 85.69 73 TYR A CA 1
ATOM 579 C C . TYR A 1 73 ? 0.043 12.170 13.614 1.00 85.69 73 TYR A C 1
ATOM 581 O O . TYR A 1 73 ? 0.730 13.018 14.179 1.00 85.69 73 TYR A O 1
ATOM 589 N N . LEU A 1 74 ? 0.226 10.864 13.829 1.00 83.81 74 LEU A N 1
ATOM 590 C CA . LEU A 1 74 ? 1.200 10.361 14.803 1.00 83.81 74 LEU A CA 1
ATOM 591 C C . LEU A 1 74 ? 2.639 10.715 14.413 1.00 83.81 74 LEU A C 1
ATOM 593 O O . LEU A 1 74 ? 3.440 11.047 15.277 1.00 83.81 74 LEU A O 1
ATOM 597 N N . CYS A 1 75 ? 2.966 10.705 13.120 1.00 79.56 75 CYS A N 1
ATOM 598 C CA . CYS A 1 75 ? 4.270 11.159 12.646 1.00 79.56 75 CYS A CA 1
ATOM 599 C C . CYS A 1 75 ? 4.510 12.643 12.938 1.00 79.56 75 CYS A C 1
ATOM 601 O O . CYS A 1 75 ? 5.635 12.986 13.275 1.00 79.56 75 CYS A O 1
ATOM 603 N N . THR A 1 76 ? 3.487 13.500 12.846 1.00 77.06 76 THR A N 1
ATOM 604 C CA . THR A 1 76 ? 3.622 14.926 13.189 1.00 77.06 76 THR A CA 1
ATOM 605 C C . THR A 1 76 ? 3.726 15.182 14.692 1.00 77.06 76 THR A C 1
ATOM 607 O O . THR A 1 76 ? 4.401 16.118 15.096 1.00 77.06 76 THR A O 1
ATOM 610 N N . THR A 1 77 ? 3.104 14.351 15.533 1.00 74.44 77 THR A N 1
ATOM 611 C CA . THR A 1 77 ? 3.174 14.513 16.995 1.00 74.44 77 THR A CA 1
ATOM 612 C C 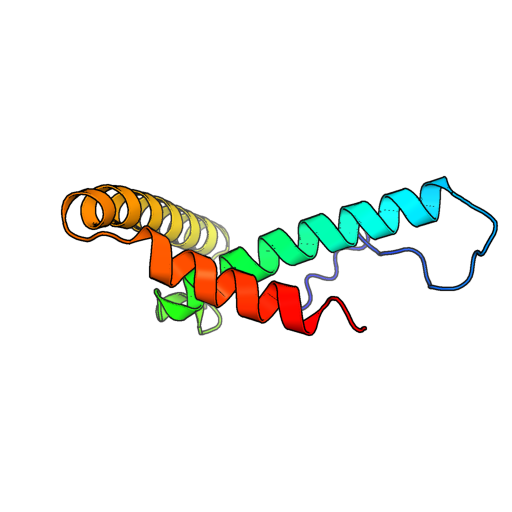. THR A 1 77 ? 4.424 13.877 17.604 1.00 74.44 77 THR A C 1
ATOM 614 O O . THR A 1 77 ? 4.966 14.393 18.576 1.00 74.44 77 THR A O 1
ATOM 617 N N . ASP A 1 78 ? 4.907 12.763 17.042 1.00 67.38 78 ASP A N 1
ATOM 618 C CA . ASP A 1 78 ? 6.122 12.082 17.512 1.00 67.38 78 ASP A CA 1
ATOM 619 C C . ASP A 1 78 ? 7.389 12.896 17.172 1.00 67.38 78 ASP A C 1
ATOM 621 O O . ASP A 1 78 ? 8.376 12.840 17.909 1.00 67.38 78 ASP A O 1
ATOM 625 N N . THR A 1 79 ? 7.370 13.700 16.097 1.00 58.03 79 THR A N 1
ATOM 626 C CA . THR A 1 79 ? 8.482 14.603 15.741 1.00 58.03 79 THR A CA 1
ATOM 627 C C . THR A 1 79 ? 8.703 15.733 16.739 1.00 58.03 79 THR A C 1
ATOM 629 O O . THR A 1 79 ? 9.828 16.216 16.838 1.00 58.03 79 THR A O 1
ATOM 632 N N . ASP A 1 80 ? 7.681 16.104 17.513 1.00 57.31 80 ASP A N 1
ATOM 633 C CA . ASP A 1 80 ? 7.796 17.135 18.550 1.00 57.31 80 ASP A CA 1
ATOM 634 C C . ASP A 1 80 ? 8.387 16.588 19.862 1.00 57.31 80 ASP A C 1
ATOM 636 O O . ASP A 1 80 ? 8.800 17.365 20.719 1.00 57.31 80 ASP A O 1
ATOM 640 N N . ASN A 1 81 ? 8.460 15.258 20.028 1.00 55.47 81 ASN A N 1
ATOM 641 C CA . ASN A 1 81 ? 8.798 14.629 21.311 1.00 55.47 81 ASN A CA 1
ATOM 642 C C . ASN A 1 81 ? 10.044 13.733 21.291 1.00 55.47 81 ASN A C 1
ATOM 644 O O . ASN A 1 81 ? 10.505 13.285 22.342 1.00 55.47 81 ASN A O 1
ATOM 648 N N . THR A 1 82 ? 10.628 13.425 20.133 1.00 48.19 82 THR A N 1
ATOM 649 C CA . THR A 1 82 ? 11.902 12.694 20.077 1.00 48.19 82 THR A CA 1
ATOM 650 C C . THR A 1 82 ? 12.626 12.990 18.772 1.00 48.19 82 THR A C 1
ATOM 652 O O . THR A 1 82 ? 12.002 12.991 17.712 1.00 48.19 82 THR A O 1
ATOM 655 N N . ASP A 1 83 ? 13.948 13.171 18.852 1.00 55.59 83 ASP A N 1
ATOM 656 C CA . ASP A 1 83 ? 14.923 13.171 17.752 1.00 55.59 83 ASP A CA 1
ATOM 657 C C . ASP A 1 83 ? 14.780 11.898 16.877 1.00 55.59 83 ASP A C 1
ATOM 659 O O . ASP A 1 83 ? 15.496 10.905 17.000 1.00 55.59 83 ASP A O 1
ATOM 663 N N . SER A 1 84 ? 13.747 11.880 16.031 1.00 52.12 84 SER A N 1
ATOM 664 C CA . SER A 1 84 ? 13.229 10.692 15.333 1.00 52.12 84 SER A CA 1
ATOM 665 C C . SER A 1 84 ? 13.854 10.485 13.954 1.00 52.12 84 SER A C 1
ATOM 667 O O . SER A 1 84 ? 13.512 9.539 13.236 1.00 52.12 84 SER A O 1
ATOM 669 N N . SER A 1 85 ? 14.824 11.326 13.591 1.00 49.75 85 SER A N 1
ATOM 670 C CA . SER A 1 85 ? 15.561 11.227 12.329 1.00 49.75 85 SER A CA 1
ATOM 671 C C . SER A 1 85 ? 16.331 9.906 12.199 1.00 49.75 85 SER A C 1
ATOM 673 O O . SER A 1 85 ? 16.629 9.473 11.088 1.00 49.75 85 SER A O 1
ATOM 675 N N . THR A 1 86 ? 16.614 9.212 13.301 1.00 48.28 86 THR A N 1
ATOM 676 C CA . THR A 1 86 ? 17.527 8.060 13.298 1.00 48.28 86 THR A CA 1
ATOM 677 C C . THR A 1 86 ? 16.817 6.725 13.017 1.00 48.28 86 THR A C 1
ATOM 679 O O . THR A 1 86 ? 17.357 5.877 12.309 1.00 48.28 86 THR A O 1
ATOM 682 N N . ARG A 1 87 ? 15.560 6.532 13.449 1.00 47.22 87 ARG A N 1
ATOM 683 C CA . ARG A 1 87 ? 14.856 5.235 13.310 1.00 47.22 87 ARG A CA 1
ATOM 684 C C . ARG A 1 87 ? 14.342 4.961 11.889 1.00 47.22 87 ARG A C 1
ATOM 686 O O . ARG A 1 87 ? 14.474 3.842 11.393 1.00 47.22 87 ARG A O 1
ATOM 693 N N . TRP A 1 88 ? 13.818 5.979 11.204 1.00 50.59 88 TRP A N 1
ATOM 694 C CA . TRP A 1 88 ? 13.309 5.851 9.828 1.00 50.59 88 TRP A CA 1
ATOM 695 C C . TRP A 1 88 ? 14.431 5.789 8.781 1.00 50.59 88 TRP A C 1
ATOM 697 O O . TRP A 1 88 ? 14.284 5.138 7.740 1.00 50.59 88 TRP A O 1
ATOM 70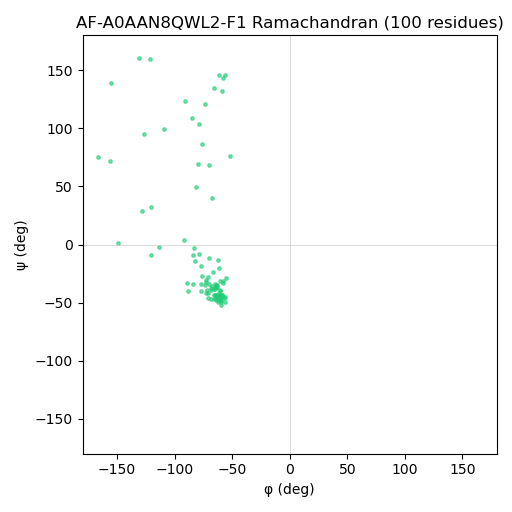7 N N . ARG A 1 89 ? 15.592 6.391 9.086 1.00 45.28 89 ARG A N 1
ATOM 708 C CA . ARG A 1 89 ? 16.801 6.297 8.256 1.00 45.28 89 ARG A CA 1
ATOM 709 C C . ARG A 1 89 ? 17.442 4.917 8.328 1.00 45.28 89 ARG A C 1
ATOM 711 O O . ARG A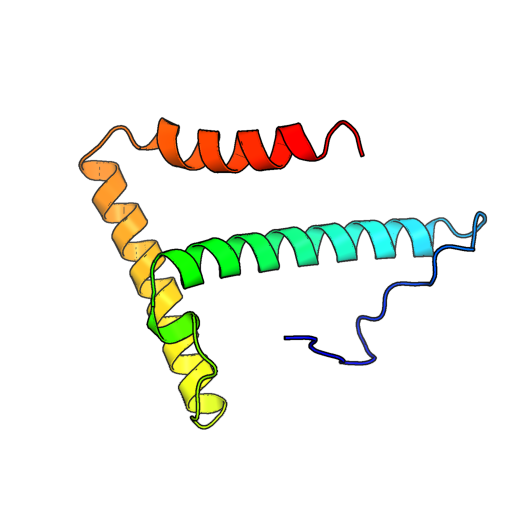 1 89 ? 17.844 4.429 7.282 1.00 45.28 89 ARG A O 1
ATOM 718 N N . ILE A 1 90 ? 17.492 4.259 9.490 1.00 47.00 90 ILE A N 1
ATOM 719 C CA . ILE A 1 90 ? 18.128 2.933 9.625 1.00 47.00 90 ILE A CA 1
ATOM 720 C C . ILE A 1 90 ? 17.302 1.832 8.942 1.00 47.00 90 ILE A C 1
ATOM 722 O O . ILE A 1 90 ? 17.872 1.023 8.213 1.00 47.00 90 ILE A O 1
ATOM 726 N N . ALA A 1 91 ? 15.970 1.837 9.078 1.00 50.91 91 ALA A N 1
ATOM 727 C CA . ALA A 1 91 ? 15.108 0.882 8.367 1.00 50.91 91 ALA A CA 1
ATOM 728 C C . ALA A 1 91 ? 15.171 1.069 6.839 1.00 50.91 91 ALA A C 1
ATOM 730 O O . ALA A 1 91 ? 15.184 0.094 6.091 1.00 50.91 91 ALA A O 1
ATOM 731 N N . SER A 1 92 ? 15.292 2.316 6.373 1.00 44.84 92 SER A N 1
ATOM 732 C CA . SER A 1 92 ? 15.513 2.606 4.956 1.00 44.84 92 SER A CA 1
ATOM 733 C C . SER A 1 92 ? 16.924 2.201 4.512 1.00 44.84 92 SER A C 1
ATOM 735 O O . SER A 1 92 ? 17.063 1.546 3.489 1.00 44.84 92 SER A O 1
ATOM 737 N N . LEU A 1 93 ? 17.978 2.531 5.267 1.00 44.34 93 LEU A N 1
ATOM 738 C CA . LEU A 1 93 ? 19.376 2.229 4.925 1.00 44.34 93 LEU A CA 1
ATOM 739 C C . LEU A 1 93 ? 19.663 0.725 4.872 1.00 44.34 93 LEU A C 1
ATOM 741 O O . LEU A 1 93 ? 20.386 0.299 3.980 1.00 44.34 93 LEU A O 1
ATOM 745 N N . HIS A 1 94 ? 19.066 -0.089 5.747 1.00 47.72 94 HIS A N 1
ATOM 746 C CA . HIS A 1 94 ? 19.217 -1.548 5.686 1.00 47.72 94 HIS A CA 1
ATOM 747 C C . HIS A 1 94 ? 18.540 -2.148 4.439 1.00 47.72 94 HIS A C 1
ATOM 749 O O . HIS A 1 94 ? 19.071 -3.065 3.810 1.00 47.72 94 HIS A O 1
ATOM 755 N N . VAL A 1 95 ? 17.405 -1.575 4.021 1.00 50.25 95 VAL A N 1
ATOM 756 C CA . VAL A 1 95 ? 16.719 -1.924 2.763 1.00 50.25 95 VAL A CA 1
ATOM 757 C C . VAL A 1 95 ? 17.476 -1.395 1.532 1.00 50.25 95 VAL A C 1
ATOM 759 O O . VAL A 1 95 ? 17.479 -2.040 0.489 1.00 50.25 95 VAL A O 1
ATOM 762 N N . TRP A 1 96 ? 18.169 -0.256 1.634 1.00 44.88 96 TRP A N 1
ATOM 763 C CA . TRP A 1 96 ? 19.007 0.281 0.553 1.00 44.88 96 TRP A CA 1
ATOM 764 C C . TRP A 1 96 ? 20.353 -0.455 0.412 1.00 44.88 96 TRP A C 1
ATOM 766 O O . TRP A 1 96 ? 20.822 -0.633 -0.710 1.00 44.88 96 TRP A O 1
ATOM 776 N N . GLN A 1 97 ? 20.961 -0.924 1.507 1.00 39.91 97 GLN A N 1
ATOM 777 C CA . GLN A 1 97 ? 22.232 -1.668 1.486 1.00 39.91 97 GLN A CA 1
ATOM 778 C C . GLN A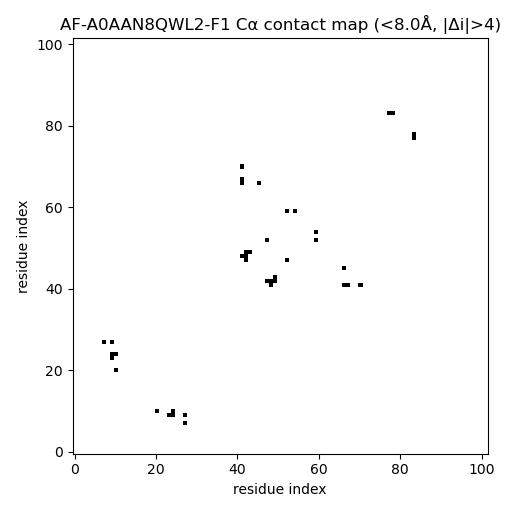 1 97 ? 22.076 -3.096 0.955 1.00 39.91 97 GLN A C 1
ATOM 780 O O . GLN A 1 97 ? 22.944 -3.574 0.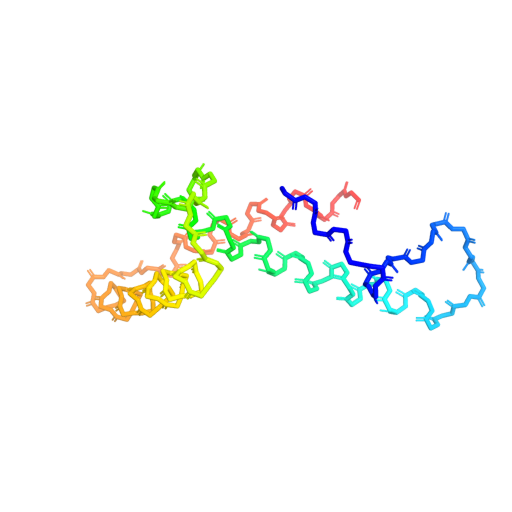230 1.00 39.91 97 GLN A O 1
ATOM 785 N N . THR A 1 98 ? 20.950 -3.752 1.234 1.00 48.19 98 THR A N 1
ATOM 786 C CA . THR A 1 98 ? 20.656 -5.099 0.711 1.00 48.19 98 THR A CA 1
ATOM 787 C C . THR A 1 98 ? 20.368 -5.128 -0.796 1.00 48.19 98 THR A C 1
ATOM 789 O O . THR A 1 98 ? 20.385 -6.199 -1.389 1.00 48.19 98 THR A O 1
ATOM 792 N N . TYR A 1 99 ? 20.169 -3.969 -1.438 1.00 43.50 99 TYR A N 1
ATOM 793 C CA . TYR A 1 99 ? 19.817 -3.852 -2.862 1.00 43.50 99 TYR A CA 1
ATOM 794 C C . TYR A 1 99 ? 20.888 -3.197 -3.751 1.00 43.50 99 TYR A C 1
ATOM 796 O O . TYR A 1 99 ? 20.686 -3.090 -4.957 1.00 43.50 99 TYR A O 1
ATOM 804 N N . GLN A 1 100 ? 22.019 -2.741 -3.202 1.00 35.38 100 GLN A N 1
ATOM 805 C CA . GLN A 1 100 ? 23.145 -2.240 -4.011 1.00 35.38 100 GLN A CA 1
ATOM 806 C C . GLN A 1 100 ? 24.067 -3.361 -4.536 1.00 35.38 100 GLN A C 1
ATOM 808 O O . GLN A 1 100 ? 24.973 -3.071 -5.311 1.00 35.38 100 GLN A O 1
ATOM 813 N N . TYR A 1 101 ? 23.813 -4.624 -4.172 1.00 33.25 101 TYR A N 1
ATOM 814 C CA . TYR A 1 101 ? 24.605 -5.799 -4.575 1.00 33.25 101 TYR A CA 1
ATOM 815 C C . TYR A 1 101 ? 23.759 -6.940 -5.178 1.00 33.25 101 TYR A C 1
ATOM 817 O O . TYR A 1 101 ? 24.129 -8.107 -5.056 1.00 33.25 101 TYR A O 1
ATOM 825 N N . GLY A 1 102 ? 22.622 -6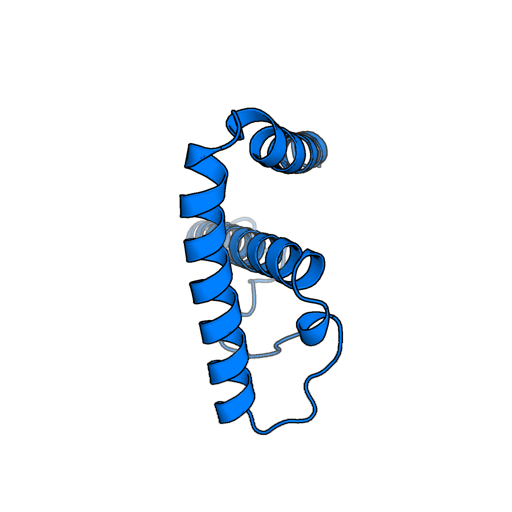.621 -5.805 1.00 32.84 102 GLY A N 1
ATOM 826 C CA . GLY A 1 102 ? 21.744 -7.594 -6.469 1.00 32.84 102 GLY A CA 1
ATOM 827 C C . GLY A 1 102 ? 21.295 -7.124 -7.840 1.00 32.84 102 GLY A C 1
ATOM 828 O O . GLY A 1 102 ? 20.784 -5.984 -7.913 1.00 32.84 102 GLY A O 1
#

InterPro domains:
  IPR027806 Harbinger transposase-derived nuclease domain [PF13359] (13-72)

Mean predicted aligned error: 12.06 Å

pLDDT: mean 71.94, std 18.67, range [30.97, 92.94]

Secondary structure (DSSP, 8-state):
-----GGGPPPPS--TT-HHHHHHHHHHHHHHHHHHHHHHHHHHH-GGGGS---S-HHHHHHHHHHHHHHHHHHHHHHTTTS-THHHHHHHHHHHHHTTTT-

Solvent-accessible surface area (backbone atoms only — not comparable to full-atom values): 6348 Å² total; per-residue (Å²): 133,86,82,84,56,83,90,75,64,69,76,73,100,76,62,100,81,46,67,70,59,53,53,48,40,52,53,50,53,51,53,49,51,54,52,52,53,50,50,50,55,48,32,74,73,37,68,77,66,69,48,89,74,95,58,58,70,72,55,49,53,50,53,54,52,50,54,50,54,52,48,54,50,50,54,62,57,48,59,78,74,43,92,58,74,59,64,64,48,50,62,47,47,56,59,52,61,71,54,77,80,110

Organism: NCBI:txid861788

Sequence (102 aa):
MAVCDARYRPYPGSSGRDDAKVIYNYRHSRARRISENCFGFLTARWRILGRALEVAPEITETIVKACVALHNYLCTTDTDNTDSSTRWRIASLHVWQTYQYG